Protein AF-A0A923ETK2-F1 (afdb_monomer_lite)

Radius of gyration: 20.2 Å; chains: 1; bounding box: 36×22×78 Å

Foldseek 3Di:
DPVVVLVVLLVVLLPPPDDPVLNVVLVVLVVVLVVLVVVLVVLVVVLVCVVVVHDDPDDNVVSVVVNVVSVVVSVVSSVVSVVSSVVSPDDPPPPPDDPDDD

Sequence (102 aa):
MNPHLLEERVATVSRTGLADPARARLAAHKATADACRRRTLERRADLERILAGGEGGADALDLMLELDALERVQDRIDQRLSELCESLTEPAVPRYGDAQPL

pLDDT: mean 85.42, std 13.88, range [43.5, 97.0]

Structure (mmCIF, N/CA/C/O backbone):
data_AF-A0A923ETK2-F1
#
_entry.id   AF-A0A923ETK2-F1
#
loop_
_atom_site.group_PDB
_atom_site.id
_atom_site.type_symbol
_atom_site.label_atom_id
_atom_site.label_alt_id
_atom_site.label_comp_id
_atom_site.label_asym_id
_atom_site.label_entity_id
_atom_site.label_seq_id
_atom_site.pdbx_PDB_ins_code
_atom_site.Cartn_x
_atom_site.Cartn_y
_atom_site.Cartn_z
_atom_site.occupancy
_atom_site.B_iso_or_equiv
_atom_site.auth_seq_id
_atom_site.auth_comp_id
_atom_site.auth_asym_id
_atom_site.auth_atom_id
_atom_site.pdbx_PDB_model_num
ATOM 1 N N . MET A 1 1 ? 4.052 -8.387 5.904 1.00 60.34 1 MET A N 1
ATOM 2 C CA . MET A 1 1 ? 2.721 -8.932 6.269 1.00 60.34 1 MET A CA 1
ATOM 3 C C . MET A 1 1 ? 2.042 -9.424 4.998 1.00 60.34 1 MET A C 1
ATOM 5 O O . MET A 1 1 ? 2.219 -8.782 3.974 1.00 60.34 1 MET A O 1
ATOM 9 N N . ASN A 1 2 ? 1.331 -10.558 5.011 1.00 79.25 2 ASN A N 1
ATOM 10 C CA . ASN A 1 2 ? 0.644 -11.032 3.802 1.00 79.25 2 ASN A CA 1
ATOM 11 C C . ASN A 1 2 ? -0.562 -10.107 3.504 1.00 79.25 2 ASN A C 1
ATOM 13 O O . ASN A 1 2 ? -1.401 -9.943 4.394 1.00 79.25 2 ASN A O 1
ATOM 17 N N . PRO A 1 3 ? -0.661 -9.496 2.307 1.00 78.00 3 PRO A N 1
ATOM 18 C CA . PRO A 1 3 ? -1.703 -8.518 1.987 1.00 78.00 3 PRO A CA 1
ATOM 19 C C . PRO A 1 3 ? -3.122 -9.078 2.137 1.00 78.00 3 PRO A C 1
ATOM 21 O O . PRO A 1 3 ? -4.005 -8.355 2.595 1.00 78.00 3 PRO A O 1
ATOM 24 N N . HIS A 1 4 ? -3.328 -10.366 1.851 1.00 82.44 4 HIS A N 1
ATOM 25 C CA . HIS A 1 4 ? -4.631 -11.014 2.008 1.00 82.44 4 HIS A CA 1
ATOM 26 C C . HIS A 1 4 ? -5.064 -11.123 3.473 1.00 82.44 4 HIS A C 1
ATOM 28 O O . HIS A 1 4 ? -6.230 -10.901 3.789 1.00 82.44 4 HIS A O 1
ATOM 34 N N . LEU A 1 5 ? -4.120 -11.391 4.382 1.00 86.94 5 LEU A N 1
ATOM 35 C CA . LEU A 1 5 ? -4.412 -11.457 5.817 1.00 86.94 5 LEU A CA 1
ATOM 36 C C . LEU A 1 5 ? -4.810 -10.083 6.368 1.00 86.94 5 LEU A C 1
ATOM 38 O O . LEU A 1 5 ? -5.702 -9.986 7.209 1.00 86.94 5 LEU A O 1
ATOM 42 N N . LEU A 1 6 ? -4.176 -9.009 5.882 1.00 88.06 6 LEU A N 1
ATOM 43 C CA . LEU A 1 6 ? -4.543 -7.649 6.275 1.00 88.06 6 LEU A CA 1
ATOM 44 C C . LEU A 1 6 ? -5.939 -7.273 5.760 1.00 88.06 6 LEU A C 1
ATOM 46 O O . LEU A 1 6 ? -6.734 -6.711 6.510 1.00 88.06 6 LEU A O 1
ATOM 50 N N . GLU A 1 7 ? -6.259 -7.606 4.509 1.00 89.06 7 GLU A N 1
ATOM 51 C CA . GLU A 1 7 ? -7.582 -7.357 3.925 1.00 89.06 7 GLU A CA 1
ATOM 52 C C . GLU A 1 7 ? -8.696 -8.087 4.682 1.00 89.06 7 GLU A C 1
ATOM 54 O O . GLU A 1 7 ? -9.720 -7.482 5.013 1.00 89.06 7 GLU A O 1
ATOM 59 N N . GLU A 1 8 ? -8.481 -9.360 5.017 1.00 89.44 8 GLU A N 1
ATOM 60 C CA . GLU A 1 8 ? -9.412 -10.153 5.818 1.00 89.44 8 GLU A CA 1
ATOM 61 C C . GLU A 1 8 ? -9.596 -9.562 7.223 1.00 89.44 8 GLU A C 1
ATOM 63 O O . GLU A 1 8 ? -10.723 -9.442 7.721 1.00 89.44 8 GLU A O 1
ATOM 68 N N . ARG A 1 9 ? -8.502 -9.116 7.850 1.00 89.62 9 ARG A N 1
ATOM 69 C CA . ARG A 1 9 ? -8.538 -8.470 9.164 1.00 89.62 9 ARG A CA 1
ATOM 70 C C . ARG A 1 9 ? -9.327 -7.164 9.128 1.00 89.62 9 ARG A C 1
ATOM 72 O O . ARG A 1 9 ? -10.221 -6.975 9.950 1.00 89.62 9 ARG A O 1
ATOM 79 N N . VAL A 1 10 ? -9.073 -6.301 8.145 1.00 91.00 10 VAL A N 1
ATO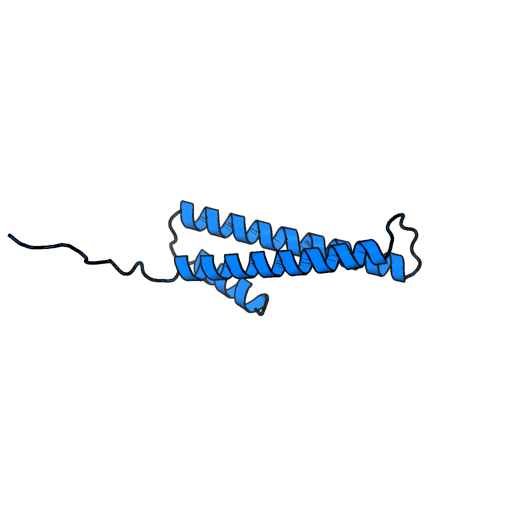M 80 C CA . VAL A 1 10 ? -9.816 -5.045 7.947 1.00 91.00 10 VAL A CA 1
ATOM 81 C C . VAL A 1 10 ? -11.301 -5.319 7.700 1.00 91.00 10 VAL A C 1
ATOM 83 O O . VAL A 1 10 ? -12.150 -4.631 8.264 1.00 91.00 10 VAL A O 1
ATOM 86 N N . ALA A 1 11 ? -11.635 -6.333 6.896 1.00 90.12 11 ALA A N 1
ATOM 87 C CA . ALA A 1 11 ? -13.017 -6.742 6.646 1.00 90.12 11 ALA A CA 1
ATOM 88 C C . ALA A 1 11 ? -13.705 -7.310 7.898 1.00 90.12 11 ALA A C 1
ATOM 90 O O . ALA A 1 11 ? -14.920 -7.205 8.056 1.00 90.12 11 ALA A O 1
ATOM 91 N N . THR A 1 12 ? -12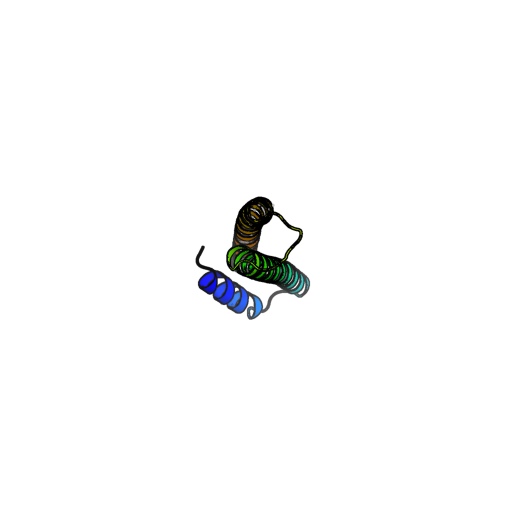.950 -7.940 8.792 1.00 89.88 12 THR A N 1
ATOM 92 C CA . THR A 1 12 ? -13.468 -8.451 10.063 1.00 89.88 12 THR A CA 1
ATOM 93 C C . THR A 1 12 ? -13.738 -7.309 11.037 1.00 89.88 12 THR A C 1
ATOM 95 O O . THR A 1 12 ? -14.845 -7.208 11.559 1.00 89.88 12 THR A O 1
ATOM 98 N N . VAL A 1 13 ? -12.783 -6.391 11.206 1.00 87.12 13 VAL A N 1
ATOM 99 C CA . VAL A 1 13 ? -12.913 -5.226 12.096 1.00 87.12 13 VAL A CA 1
ATOM 100 C C . VAL A 1 13 ? -13.973 -4.239 11.598 1.00 87.12 13 VAL A C 1
ATOM 102 O O . VAL A 1 13 ? -14.691 -3.653 12.394 1.00 87.12 13 VAL A O 1
ATOM 105 N N . SER A 1 14 ? -14.160 -4.070 10.288 1.00 85.75 14 SER A N 1
ATOM 106 C CA . SER A 1 14 ? -15.222 -3.194 9.768 1.00 85.75 14 SER A CA 1
ATOM 107 C C . SER A 1 14 ? -16.641 -3.721 10.024 1.00 85.75 14 SER A C 1
ATOM 109 O O . SER A 1 14 ? -17.591 -2.938 9.988 1.00 85.75 14 SER A O 1
ATOM 111 N N . ARG A 1 15 ? -16.785 -5.030 10.279 1.00 86.38 15 ARG A N 1
ATOM 112 C CA . ARG A 1 15 ? -18.055 -5.695 10.607 1.00 86.38 15 ARG A CA 1
ATOM 113 C C . ARG A 1 15 ? -18.336 -5.751 12.107 1.00 86.38 15 ARG A C 1
ATOM 115 O O . ARG A 1 15 ? -19.476 -6.020 12.483 1.00 86.38 15 ARG A O 1
ATOM 122 N N . THR A 1 16 ? -17.344 -5.505 12.965 1.00 80.62 16 THR A N 1
ATOM 123 C CA . THR A 1 16 ? -17.613 -5.303 14.392 1.00 80.62 16 THR A CA 1
ATOM 124 C C . THR A 1 16 ? -18.314 -3.956 14.555 1.00 80.62 16 THR A C 1
ATOM 126 O O . THR A 1 16 ? -18.107 -3.044 13.756 1.00 80.62 16 THR A O 1
ATOM 129 N N . GLY A 1 17 ? -19.214 -3.832 15.533 1.00 80.12 17 GLY A N 1
ATOM 130 C CA . GLY A 1 17 ? -20.038 -2.637 15.761 1.00 80.12 17 GLY A CA 1
ATOM 131 C C . GLY A 1 17 ? -19.240 -1.414 16.230 1.00 80.12 17 GLY A C 1
ATOM 132 O O . GLY A 1 17 ? -19.509 -0.874 17.297 1.00 80.12 17 GLY A O 1
ATOM 133 N N . LEU A 1 18 ? -18.238 -0.995 15.455 1.00 84.69 18 LEU A N 1
ATOM 134 C CA . LEU A 1 18 ? -17.388 0.160 15.696 1.00 84.69 18 LEU A CA 1
ATOM 135 C C . LEU A 1 18 ? -18.234 1.425 15.798 1.00 84.69 18 LEU A C 1
ATOM 137 O O . LEU A 1 18 ? -19.173 1.609 15.020 1.00 84.69 18 LEU A O 1
ATOM 141 N N . ALA A 1 19 ? -17.830 2.343 16.672 1.00 87.56 19 ALA A N 1
ATOM 142 C CA . ALA A 1 19 ? -18.344 3.704 16.648 1.00 87.56 19 ALA A CA 1
ATOM 143 C C . ALA A 1 19 ? -18.026 4.382 15.299 1.00 87.56 19 ALA A C 1
ATOM 145 O O . ALA A 1 19 ? -16.969 4.151 14.704 1.00 87.56 19 ALA A O 1
ATOM 146 N N . ASP A 1 20 ? -18.912 5.263 14.837 1.00 87.38 20 ASP A N 1
ATOM 147 C CA . ASP A 1 20 ? -18.780 5.983 13.563 1.00 87.38 20 ASP A CA 1
ATOM 148 C C . ASP A 1 20 ? -17.410 6.648 13.321 1.00 87.38 20 ASP A C 1
ATOM 150 O O . ASP A 1 20 ? -16.856 6.445 12.235 1.00 87.38 20 ASP A O 1
ATOM 154 N N . PRO A 1 21 ? -16.785 7.362 14.285 1.00 88.69 21 PRO A N 1
ATOM 155 C CA . PRO A 1 21 ? -15.461 7.949 14.060 1.00 88.69 21 PRO A CA 1
ATOM 156 C C . PRO A 1 21 ? -14.364 6.892 13.858 1.00 88.69 21 PRO A C 1
ATOM 158 O O . PRO A 1 21 ? -13.473 7.074 13.027 1.00 88.69 21 PRO A O 1
ATOM 161 N N . ALA A 1 22 ? -14.433 5.763 14.571 1.00 88.12 22 ALA A N 1
ATOM 162 C CA . ALA A 1 22 ? -13.487 4.661 14.406 1.00 88.12 22 ALA A CA 1
ATOM 163 C C . ALA A 1 22 ? -13.641 3.994 13.031 1.00 88.12 22 ALA A C 1
ATOM 165 O O . ALA A 1 22 ? -12.643 3.711 12.364 1.00 88.12 22 ALA A O 1
ATOM 166 N N . ARG A 1 23 ? -14.888 3.818 12.575 1.00 90.69 23 ARG A N 1
ATOM 167 C CA . ARG A 1 23 ? -15.199 3.277 11.248 1.00 90.69 23 ARG A CA 1
ATOM 168 C C . ARG A 1 23 ? -14.711 4.199 10.130 1.00 90.69 23 ARG A C 1
ATOM 170 O O . ARG A 1 23 ? -14.081 3.724 9.189 1.00 90.69 23 ARG A O 1
ATOM 177 N N . ALA A 1 24 ? -14.947 5.507 10.250 1.00 91.12 24 ALA A N 1
ATOM 178 C CA . ALA A 1 24 ? -14.478 6.502 9.287 1.00 91.12 24 ALA A CA 1
ATOM 179 C C . ALA A 1 24 ? -12.944 6.525 9.195 1.00 91.12 24 ALA A C 1
ATOM 181 O O . ALA A 1 24 ? -12.388 6.532 8.096 1.00 91.12 24 ALA A O 1
ATOM 182 N N . ARG A 1 25 ? -12.251 6.454 10.340 1.00 92.56 25 ARG A N 1
ATOM 183 C CA . ARG A 1 25 ? -10.786 6.368 10.387 1.00 92.56 25 ARG A CA 1
ATOM 184 C C . ARG A 1 25 ? -10.272 5.103 9.698 1.00 92.56 25 ARG A C 1
ATOM 186 O O . ARG A 1 25 ? -9.389 5.199 8.850 1.00 92.56 25 ARG A O 1
ATOM 193 N N . LEU A 1 26 ? -10.842 3.935 10.004 1.00 93.25 26 LEU A N 1
ATOM 194 C CA . LEU A 1 26 ? -10.467 2.679 9.346 1.00 93.25 26 LEU A CA 1
ATOM 195 C C . LEU A 1 26 ? -10.678 2.751 7.824 1.00 93.25 26 LEU A C 1
ATOM 197 O O . LEU A 1 26 ? -9.791 2.366 7.063 1.00 93.25 26 LEU A O 1
ATOM 201 N N . ALA A 1 27 ? -11.812 3.298 7.377 1.00 93.62 27 ALA A N 1
ATOM 202 C CA . ALA A 1 27 ? -12.109 3.473 5.958 1.00 93.62 27 ALA A CA 1
ATOM 203 C C . ALA A 1 27 ? -11.104 4.403 5.255 1.00 93.62 27 ALA A C 1
ATOM 205 O O . ALA A 1 27 ? -10.644 4.081 4.162 1.00 93.62 27 ALA A O 1
ATOM 206 N N . ALA A 1 28 ? -10.714 5.514 5.885 1.00 93.88 28 ALA A N 1
ATOM 207 C CA . ALA A 1 28 ? -9.733 6.448 5.329 1.00 93.88 28 ALA A CA 1
ATOM 208 C C . ALA A 1 28 ? -8.334 5.819 5.187 1.00 93.88 28 ALA A C 1
ATOM 210 O O . ALA A 1 28 ? -7.676 5.978 4.154 1.00 93.88 28 ALA A O 1
ATOM 211 N N . HIS A 1 29 ? -7.891 5.058 6.193 1.00 93.44 29 HIS A N 1
ATOM 212 C CA . HIS A 1 29 ? -6.617 4.338 6.127 1.00 93.44 29 HIS A CA 1
ATOM 213 C C . HIS A 1 29 ? -6.636 3.251 5.048 1.00 93.44 29 HIS A C 1
ATOM 215 O O . HIS A 1 29 ? -5.689 3.157 4.268 1.00 93.44 29 HIS A O 1
ATOM 221 N N . LYS A 1 30 ? -7.734 2.490 4.943 1.00 94.50 30 LYS A N 1
ATOM 222 C CA . LYS A 1 30 ? -7.917 1.513 3.864 1.00 94.50 30 LYS A CA 1
ATOM 223 C C . LYS A 1 30 ? -7.882 2.184 2.487 1.00 94.50 30 LYS A C 1
ATOM 225 O O . LYS A 1 30 ? -7.138 1.747 1.621 1.00 94.50 30 LYS A O 1
ATOM 230 N N . ALA A 1 31 ? -8.621 3.277 2.298 1.00 95.00 31 ALA A N 1
ATOM 231 C CA . ALA A 1 31 ? -8.649 4.001 1.027 1.00 95.00 31 ALA A CA 1
ATOM 232 C C . ALA A 1 31 ? -7.257 4.512 0.616 1.00 95.00 31 ALA A C 1
ATOM 234 O O . ALA A 1 31 ? -6.905 4.467 -0.562 1.00 95.00 31 ALA A O 1
ATOM 235 N N . THR A 1 32 ? -6.456 4.955 1.589 1.00 94.62 32 THR A N 1
ATOM 236 C CA . THR A 1 32 ? -5.060 5.361 1.369 1.00 94.62 32 THR A CA 1
ATOM 237 C C . THR A 1 32 ? -4.193 4.181 0.924 1.00 94.62 32 THR A C 1
ATOM 239 O O . THR A 1 32 ? -3.444 4.311 -0.044 1.00 94.62 32 THR A O 1
ATOM 242 N N . ALA A 1 33 ? -4.319 3.027 1.588 1.00 94.06 33 ALA A N 1
ATOM 243 C CA . ALA A 1 33 ? -3.614 1.803 1.207 1.00 94.06 33 ALA A CA 1
ATOM 244 C C . ALA A 1 33 ? -3.991 1.363 -0.217 1.00 94.06 33 ALA A C 1
ATOM 246 O O . ALA A 1 33 ? -3.118 1.156 -1.056 1.00 94.06 33 ALA A O 1
ATOM 247 N N . ASP A 1 34 ? -5.288 1.320 -0.527 1.00 95.00 34 ASP A N 1
ATOM 248 C CA . ASP A 1 34 ? -5.795 0.922 -1.843 1.00 95.00 34 ASP A CA 1
ATOM 249 C C . ASP A 1 34 ? -5.310 1.872 -2.952 1.00 95.00 34 ASP A C 1
ATOM 251 O O . ASP A 1 34 ? -4.961 1.435 -4.049 1.00 95.00 34 ASP A O 1
ATOM 255 N N . ALA A 1 35 ? -5.264 3.181 -2.681 1.00 95.69 35 ALA A N 1
ATOM 256 C CA . ALA A 1 35 ? -4.752 4.168 -3.627 1.00 95.69 35 ALA A CA 1
ATOM 257 C C . ALA A 1 35 ? -3.253 3.987 -3.909 1.00 95.69 35 ALA A C 1
ATOM 259 O O . ALA A 1 35 ? -2.841 4.063 -5.067 1.00 95.69 35 ALA A O 1
ATOM 260 N N . CYS A 1 36 ? -2.450 3.707 -2.879 1.00 95.38 36 CYS A N 1
ATOM 261 C CA . CYS A 1 36 ? -1.023 3.450 -3.048 1.00 95.38 36 CYS A CA 1
ATOM 262 C C . CYS A 1 36 ? -0.781 2.160 -3.849 1.00 95.38 36 CYS A C 1
ATOM 264 O O . CYS A 1 36 ? 0.000 2.182 -4.797 1.00 95.38 36 CYS A O 1
ATOM 266 N N . ARG A 1 37 ? -1.525 1.078 -3.570 1.00 94.56 37 ARG A N 1
ATOM 267 C CA . ARG A 1 37 ? -1.462 -0.174 -4.351 1.00 94.56 37 ARG A CA 1
ATOM 268 C C . ARG A 1 37 ? -1.789 0.036 -5.826 1.00 94.56 37 ARG A C 1
ATOM 270 O O . ARG A 1 37 ? -1.057 -0.461 -6.679 1.00 94.56 37 ARG A O 1
ATOM 277 N N . ARG A 1 38 ? -2.851 0.792 -6.136 1.00 96.06 38 ARG A N 1
ATOM 278 C CA . ARG A 1 38 ? -3.203 1.131 -7.527 1.00 96.06 38 ARG A CA 1
ATOM 279 C C . ARG A 1 38 ? -2.073 1.883 -8.226 1.00 96.06 38 ARG A C 1
ATOM 281 O O . ARG A 1 38 ? -1.663 1.469 -9.303 1.00 96.06 38 ARG A O 1
ATOM 288 N N . ARG A 1 39 ? -1.513 2.909 -7.579 1.00 95.62 39 ARG A N 1
ATOM 289 C CA . ARG A 1 39 ? -0.390 3.674 -8.136 1.00 95.62 39 ARG A CA 1
ATOM 290 C C . ARG A 1 39 ? 0.838 2.794 -8.393 1.00 95.62 39 ARG A C 1
ATOM 292 O O . ARG A 1 39 ? 1.471 2.930 -9.433 1.00 95.62 39 ARG A O 1
ATOM 299 N N . THR A 1 40 ? 1.167 1.875 -7.485 1.00 95.50 40 THR A N 1
ATOM 300 C CA . THR A 1 40 ? 2.270 0.922 -7.691 1.00 95.50 40 THR A CA 1
ATOM 301 C C . THR A 1 40 ? 2.020 0.028 -8.906 1.00 95.50 40 THR A C 1
ATOM 303 O O . THR A 1 40 ? 2.928 -0.178 -9.704 1.00 95.50 40 THR A O 1
ATOM 306 N N . LEU A 1 41 ? 0.795 -0.480 -9.085 1.00 95.94 41 LEU A N 1
ATOM 307 C CA . LEU A 1 41 ? 0.437 -1.298 -10.250 1.00 95.94 41 LEU A CA 1
ATOM 308 C C . LEU A 1 41 ? 0.534 -0.511 -11.563 1.00 95.94 41 LEU A C 1
ATOM 310 O O . LEU A 1 41 ? 1.096 -1.018 -12.529 1.00 95.94 41 LEU A O 1
ATOM 314 N N . GLU A 1 42 ? 0.043 0.728 -11.585 1.00 94.94 42 GLU A N 1
ATOM 315 C CA . GLU A 1 42 ? 0.158 1.626 -12.743 1.00 94.94 42 GLU A CA 1
ATOM 316 C C . GLU A 1 42 ? 1.629 1.858 -13.118 1.00 94.94 42 GLU A C 1
ATOM 318 O O . GLU A 1 42 ? 2.008 1.702 -14.277 1.00 94.94 42 GLU A O 1
ATOM 323 N N . ARG A 1 43 ? 2.487 2.134 -12.127 1.00 94.62 43 ARG A N 1
ATOM 324 C CA . ARG A 1 43 ? 3.926 2.339 -12.346 1.00 94.62 43 ARG A CA 1
ATOM 325 C C . ARG A 1 43 ? 4.656 1.081 -12.805 1.00 94.62 43 ARG A C 1
ATOM 327 O O . ARG A 1 43 ? 5.548 1.180 -13.643 1.00 94.62 43 ARG A O 1
ATOM 334 N N . ARG A 1 44 ? 4.266 -0.100 -12.315 1.00 95.19 44 ARG A N 1
ATOM 335 C CA . ARG A 1 44 ? 4.795 -1.379 -12.816 1.00 95.19 44 ARG A CA 1
ATOM 336 C C . ARG A 1 44 ? 4.417 -1.598 -14.279 1.00 95.19 44 ARG A C 1
ATOM 338 O O . ARG A 1 44 ? 5.285 -1.948 -15.069 1.00 95.19 44 ARG A O 1
ATOM 345 N N . ALA A 1 45 ? 3.170 -1.313 -14.651 1.00 94.00 45 ALA A N 1
ATOM 346 C CA . ALA A 1 45 ? 2.721 -1.414 -16.037 1.00 94.00 45 ALA A CA 1
ATOM 347 C C . ALA A 1 45 ? 3.448 -0.420 -16.966 1.00 94.00 45 ALA A C 1
ATOM 349 O O . ALA A 1 45 ? 3.763 -0.758 -18.107 1.00 94.00 45 ALA A O 1
ATOM 350 N N . ASP A 1 46 ? 3.742 0.794 -16.490 1.00 92.19 46 ASP A N 1
ATOM 351 C CA . ASP A 1 46 ? 4.552 1.765 -17.236 1.00 92.19 46 ASP A CA 1
ATOM 352 C C . ASP A 1 46 ? 5.997 1.273 -17.430 1.00 92.19 46 ASP A C 1
ATOM 354 O O . ASP A 1 46 ? 6.520 1.345 -18.544 1.00 92.19 46 ASP A O 1
ATOM 358 N N . LEU A 1 47 ? 6.619 0.715 -16.384 1.00 93.38 47 LEU A N 1
ATOM 359 C CA . LEU A 1 47 ? 7.959 0.129 -16.470 1.00 93.38 47 LEU A CA 1
ATOM 360 C C . LEU A 1 47 ? 7.997 -1.049 -17.454 1.00 93.38 47 LEU A C 1
ATOM 362 O O . LEU A 1 47 ? 8.876 -1.098 -18.309 1.00 93.38 47 LEU A O 1
ATOM 366 N N . GLU A 1 48 ? 7.031 -1.968 -17.381 1.00 92.94 48 GLU A N 1
ATOM 367 C CA . GLU A 1 48 ? 6.906 -3.089 -18.323 1.00 92.94 48 GLU A CA 1
ATOM 368 C C . GLU A 1 48 ? 6.799 -2.603 -19.773 1.00 92.94 48 GLU A C 1
ATOM 370 O O . GLU A 1 48 ? 7.449 -3.154 -20.663 1.00 92.94 48 GLU A O 1
ATOM 375 N N . ARG A 1 49 ? 6.034 -1.530 -20.018 1.00 91.44 49 ARG A N 1
ATOM 376 C CA . ARG A 1 49 ? 5.894 -0.928 -21.350 1.00 91.44 49 ARG A CA 1
ATOM 377 C C . ARG A 1 49 ? 7.218 -0.363 -21.867 1.00 91.44 49 ARG A C 1
ATOM 379 O O . ARG A 1 49 ? 7.547 -0.583 -23.030 1.00 91.44 49 ARG A O 1
ATOM 386 N N . ILE A 1 50 ? 7.974 0.338 -21.021 1.00 91.56 50 ILE A N 1
ATOM 387 C CA . ILE A 1 50 ? 9.283 0.906 -21.387 1.00 91.56 50 ILE A CA 1
ATOM 388 C C . ILE A 1 50 ? 10.301 -0.206 -21.652 1.00 91.56 50 ILE A C 1
ATOM 390 O O . ILE A 1 50 ? 10.996 -0.177 -22.665 1.00 91.56 50 ILE A O 1
ATOM 394 N N . LEU A 1 51 ? 10.352 -1.229 -20.794 1.00 89.94 51 LEU A N 1
ATOM 395 C CA . LEU A 1 51 ? 11.250 -2.374 -20.972 1.00 89.94 51 LEU A CA 1
ATOM 396 C C . LEU A 1 51 ? 10.927 -3.191 -22.232 1.00 89.94 51 LEU A C 1
ATOM 398 O O . LEU A 1 51 ? 11.830 -3.768 -22.834 1.00 89.94 51 LEU A O 1
ATOM 402 N N . ALA A 1 52 ? 9.666 -3.203 -22.670 1.00 91.94 52 ALA A N 1
ATOM 403 C CA . ALA A 1 52 ? 9.248 -3.791 -23.943 1.00 91.94 52 ALA A CA 1
ATOM 404 C C . ALA A 1 52 ? 9.611 -2.935 -25.179 1.00 91.94 52 ALA A C 1
ATOM 406 O O . ALA A 1 52 ? 9.240 -3.293 -26.296 1.00 91.94 52 ALA A O 1
ATOM 407 N N . GLY A 1 53 ? 10.323 -1.815 -25.002 1.00 85.81 53 GLY A N 1
ATOM 408 C CA . GLY A 1 53 ? 10.711 -0.902 -26.079 1.00 85.81 53 GLY A CA 1
ATOM 409 C C . GLY A 1 53 ? 9.634 0.119 -26.454 1.00 85.81 53 GLY A C 1
ATOM 410 O O . GLY A 1 53 ? 9.703 0.706 -27.532 1.00 85.81 53 GLY A O 1
ATOM 411 N N . GLY A 1 54 ? 8.623 0.319 -25.603 1.00 80.62 54 GLY A N 1
ATOM 412 C CA . GLY A 1 54 ? 7.616 1.357 -25.794 1.00 80.62 54 GLY A CA 1
ATOM 413 C C . GLY A 1 54 ? 8.197 2.761 -25.624 1.00 80.62 54 GLY A C 1
ATOM 414 O O . GLY A 1 54 ? 9.040 2.998 -24.761 1.00 80.62 54 GLY A O 1
ATOM 415 N N . GLU A 1 55 ? 7.715 3.710 -26.426 1.00 70.94 55 GLU A N 1
ATOM 416 C CA . GLU A 1 55 ? 8.089 5.116 -26.285 1.00 70.94 55 GLU A CA 1
ATOM 417 C C . GLU A 1 55 ? 7.489 5.706 -25.000 1.00 70.94 55 GLU A C 1
ATOM 419 O O . GLU A 1 55 ? 6.274 5.713 -24.791 1.00 70.94 55 GLU A O 1
ATOM 424 N N . GLY A 1 56 ? 8.360 6.216 -24.133 1.00 64.62 56 GLY A N 1
ATOM 425 C CA . GLY A 1 56 ? 8.006 6.907 -22.902 1.00 64.62 56 GLY A CA 1
ATOM 426 C C . GLY A 1 56 ? 9.135 7.849 -22.506 1.00 64.62 56 GLY A C 1
ATOM 427 O O . GLY A 1 56 ? 10.303 7.491 -22.594 1.00 64.62 56 GLY A O 1
ATOM 428 N N . GLY A 1 57 ? 8.795 9.073 -22.098 1.00 65.31 57 GLY A N 1
ATOM 429 C CA . GLY A 1 57 ? 9.787 10.090 -21.725 1.00 65.31 57 GLY A CA 1
ATOM 430 C C . GLY A 1 57 ? 10.436 9.883 -20.350 1.00 65.31 57 GLY A C 1
ATOM 431 O O . GLY A 1 57 ? 11.303 10.668 -19.984 1.00 65.31 57 GLY A O 1
ATOM 432 N N . ALA A 1 58 ? 10.003 8.878 -19.581 1.00 68.88 58 ALA A N 1
ATOM 433 C CA . ALA A 1 58 ? 10.552 8.559 -18.265 1.00 68.88 58 ALA A CA 1
ATOM 434 C C . ALA A 1 58 ? 11.656 7.497 -18.382 1.00 68.88 58 ALA A C 1
ATOM 436 O O . ALA A 1 58 ? 11.476 6.498 -19.080 1.00 68.88 58 ALA A O 1
ATOM 437 N N . ASP A 1 59 ? 12.771 7.700 -17.678 1.00 85.69 59 ASP A N 1
ATOM 438 C CA . ASP A 1 59 ? 13.843 6.709 -17.576 1.00 85.69 59 ASP A CA 1
ATOM 439 C C . ASP A 1 59 ? 13.340 5.478 -16.795 1.00 85.69 59 ASP A C 1
ATOM 441 O O . ASP A 1 59 ? 12.685 5.599 -15.754 1.00 85.69 59 ASP A O 1
ATOM 445 N N . ALA A 1 60 ? 13.645 4.276 -17.291 1.00 89.31 60 ALA A N 1
ATOM 446 C CA . ALA A 1 60 ? 13.331 3.025 -16.607 1.00 89.31 60 ALA A CA 1
ATOM 447 C C . ALA A 1 60 ? 13.937 2.990 -15.195 1.00 89.31 60 ALA A C 1
ATOM 449 O O . ALA A 1 60 ? 13.304 2.480 -14.269 1.00 89.31 60 ALA A O 1
ATOM 450 N N . LEU A 1 61 ? 15.130 3.570 -15.014 1.00 90.69 61 LEU A N 1
ATOM 451 C CA . LEU A 1 61 ? 15.778 3.657 -13.707 1.00 90.69 61 LEU A CA 1
ATOM 452 C C . LEU A 1 61 ? 14.982 4.538 -12.735 1.00 90.69 61 LEU A C 1
ATOM 454 O O . LEU A 1 61 ? 14.778 4.145 -11.586 1.00 90.69 61 LEU A O 1
ATOM 458 N N . ASP A 1 62 ? 14.483 5.686 -13.195 1.00 92.06 62 ASP A N 1
ATOM 459 C CA . ASP A 1 62 ? 13.668 6.587 -12.374 1.00 92.06 62 ASP A CA 1
ATOM 460 C C . ASP A 1 62 ? 12.373 5.901 -11.921 1.00 92.06 62 ASP A C 1
ATOM 462 O O . ASP A 1 62 ? 11.995 5.991 -10.750 1.00 92.06 62 ASP A O 1
ATOM 466 N N . LEU A 1 63 ? 11.724 5.143 -12.812 1.00 93.19 63 LEU A N 1
ATOM 467 C CA . LEU A 1 63 ? 10.539 4.353 -12.464 1.00 93.19 63 LEU A CA 1
ATOM 468 C C . LEU A 1 63 ? 10.844 3.238 -11.463 1.00 93.19 63 LEU A C 1
ATOM 470 O O . LEU A 1 63 ? 10.044 2.998 -10.559 1.00 93.19 63 LEU A O 1
ATOM 474 N N . MET A 1 64 ? 11.991 2.566 -11.584 1.00 93.62 64 MET A N 1
ATOM 475 C CA . MET A 1 64 ? 12.414 1.554 -10.611 1.00 93.62 64 MET A CA 1
ATOM 476 C C . MET A 1 64 ? 12.649 2.164 -9.221 1.00 93.62 64 MET A C 1
ATOM 478 O O . MET A 1 64 ? 12.242 1.573 -8.220 1.00 93.62 64 MET A O 1
ATOM 482 N N . LEU A 1 65 ? 13.253 3.355 -9.148 1.00 95.69 65 LEU A N 1
ATOM 483 C CA . LEU A 1 65 ? 13.434 4.087 -7.890 1.00 95.69 65 LEU A CA 1
ATOM 484 C C . LEU A 1 65 ? 12.096 4.567 -7.305 1.00 95.69 65 LEU A C 1
ATOM 486 O O . LEU A 1 65 ? 11.883 4.456 -6.095 1.00 95.69 65 LEU A O 1
ATOM 490 N N . GLU A 1 66 ? 11.176 5.064 -8.141 1.00 95.12 66 GLU A N 1
ATOM 491 C CA . GLU A 1 66 ? 9.819 5.422 -7.704 1.00 95.12 66 GLU A CA 1
ATOM 492 C C . GLU A 1 66 ? 9.085 4.196 -7.143 1.00 95.12 66 GLU A C 1
ATOM 494 O O . GLU A 1 66 ? 8.443 4.293 -6.097 1.00 95.12 66 GLU A O 1
ATOM 499 N N . LEU A 1 67 ? 9.204 3.035 -7.794 1.00 96.56 67 LEU A N 1
ATOM 500 C CA . LEU A 1 67 ? 8.583 1.789 -7.347 1.00 96.56 67 LEU A CA 1
ATO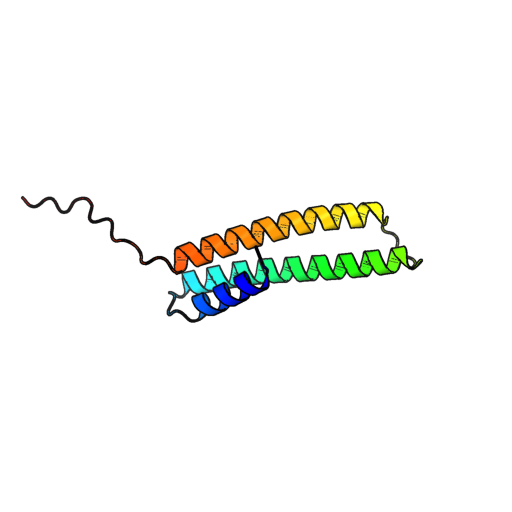M 501 C C . LEU A 1 67 ? 9.123 1.307 -5.994 1.00 96.56 67 LEU A C 1
ATOM 503 O O . LEU A 1 67 ? 8.310 1.012 -5.120 1.00 96.56 67 LEU A O 1
ATOM 507 N N . ASP A 1 68 ? 10.442 1.298 -5.767 1.00 96.81 68 ASP A N 1
ATOM 508 C CA . ASP A 1 68 ? 11.018 0.965 -4.447 1.00 96.81 68 ASP A CA 1
ATOM 509 C C . ASP A 1 68 ? 10.509 1.927 -3.359 1.00 96.81 68 ASP A C 1
ATOM 511 O O . ASP A 1 68 ? 10.115 1.509 -2.264 1.00 96.81 68 ASP A O 1
ATOM 515 N N . ALA A 1 69 ? 10.434 3.226 -3.663 1.00 97.00 69 ALA A N 1
ATOM 516 C CA . ALA A 1 69 ? 9.888 4.205 -2.730 1.00 97.00 69 ALA A CA 1
ATOM 517 C C . ALA A 1 69 ? 8.403 3.941 -2.418 1.00 97.00 69 ALA A C 1
ATOM 519 O O . ALA A 1 69 ? 7.999 4.017 -1.251 1.00 97.00 69 ALA A O 1
ATOM 520 N N . LEU A 1 70 ? 7.596 3.614 -3.433 1.00 96.38 70 LEU A N 1
ATOM 521 C CA . LEU A 1 70 ? 6.179 3.278 -3.281 1.00 96.38 70 LEU A CA 1
ATOM 522 C C . LEU A 1 70 ? 5.973 1.988 -2.480 1.00 96.38 70 LEU A C 1
ATOM 524 O O . LEU A 1 70 ? 5.094 1.956 -1.623 1.00 96.38 70 LEU A O 1
ATOM 528 N N . GLU A 1 71 ? 6.792 0.959 -2.688 1.00 95.50 71 GLU A N 1
ATOM 529 C CA . GLU A 1 71 ? 6.738 -0.294 -1.925 1.00 95.50 71 GLU A CA 1
ATOM 530 C C . GLU A 1 71 ? 7.029 -0.054 -0.439 1.00 95.50 71 GLU A C 1
ATOM 532 O O . GLU A 1 71 ? 6.249 -0.459 0.424 1.00 95.50 71 GLU A O 1
ATOM 537 N N . ARG A 1 72 ? 8.058 0.740 -0.119 1.00 96.44 72 ARG A N 1
ATOM 538 C CA . ARG A 1 72 ? 8.348 1.133 1.273 1.00 96.44 72 ARG A CA 1
ATOM 539 C C . ARG A 1 72 ? 7.231 1.967 1.897 1.00 96.44 72 ARG A C 1
ATOM 541 O O . ARG A 1 72 ? 7.006 1.908 3.108 1.00 96.44 72 ARG A O 1
ATOM 548 N N . VAL A 1 73 ? 6.564 2.815 1.111 1.00 96.31 73 VAL A N 1
ATOM 549 C CA . VAL A 1 73 ? 5.393 3.575 1.576 1.00 96.31 73 VAL A CA 1
ATOM 550 C C . VAL A 1 73 ? 4.225 2.631 1.848 1.00 96.31 73 VAL A C 1
ATOM 552 O O . VAL A 1 73 ? 3.613 2.747 2.910 1.00 96.31 73 VAL A O 1
ATOM 555 N N . GLN A 1 74 ? 3.960 1.685 0.947 1.00 95.38 74 GLN A N 1
ATOM 556 C CA . GLN A 1 74 ? 2.915 0.680 1.096 1.00 95.38 74 GLN A CA 1
ATOM 557 C C . GLN A 1 74 ? 3.123 -0.154 2.364 1.00 95.38 74 GLN A C 1
ATOM 559 O O . GLN A 1 74 ? 2.191 -0.274 3.156 1.00 95.38 74 GLN A O 1
ATOM 564 N N . ASP A 1 75 ? 4.344 -0.629 2.618 1.00 94.50 75 ASP A N 1
ATOM 565 C CA . ASP A 1 75 ? 4.676 -1.390 3.828 1.00 94.50 75 ASP A CA 1
ATOM 566 C C . ASP A 1 75 ? 4.388 -0.595 5.108 1.00 94.50 75 ASP A C 1
ATOM 568 O O . ASP A 1 75 ? 3.803 -1.112 6.062 1.00 94.50 75 ASP A O 1
ATOM 572 N N . ARG A 1 76 ? 4.742 0.697 5.132 1.00 95.25 76 ARG A N 1
ATOM 573 C CA . ARG A 1 76 ? 4.451 1.577 6.276 1.00 95.25 76 ARG A CA 1
ATOM 574 C C . ARG A 1 76 ? 2.956 1.823 6.462 1.00 95.25 76 ARG A C 1
ATOM 576 O O . ARG A 1 76 ? 2.499 1.930 7.601 1.00 95.25 76 ARG A O 1
ATOM 583 N N . ILE A 1 77 ? 2.200 1.961 5.374 1.00 94.12 77 ILE A N 1
ATOM 584 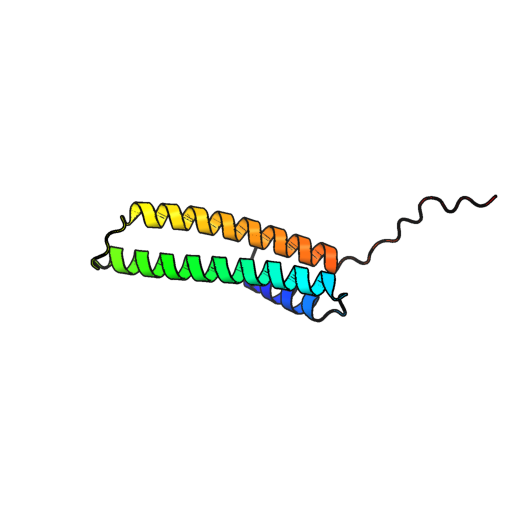C CA . ILE A 1 77 ? 0.743 2.128 5.435 1.00 94.12 77 ILE A CA 1
ATOM 585 C C . ILE A 1 77 ? 0.094 0.845 5.955 1.00 94.12 77 ILE A C 1
ATOM 587 O O . ILE A 1 77 ? -0.741 0.921 6.855 1.00 94.12 77 ILE A O 1
ATOM 591 N N . ASP A 1 78 ? 0.510 -0.312 5.445 1.00 94.00 78 ASP A N 1
ATOM 592 C CA . ASP A 1 78 ? -0.016 -1.614 5.849 1.00 94.00 78 ASP A CA 1
ATOM 593 C C . ASP A 1 78 ? 0.293 -1.907 7.320 1.00 94.00 78 ASP A C 1
ATOM 595 O O . ASP A 1 78 ? -0.594 -2.341 8.055 1.00 94.00 78 ASP A O 1
ATOM 599 N N . GLN A 1 79 ? 1.498 -1.573 7.793 1.00 93.56 79 GLN A N 1
ATOM 600 C CA . GLN A 1 79 ? 1.851 -1.658 9.211 1.00 93.56 79 GLN A CA 1
ATOM 601 C C . GLN A 1 79 ? 0.917 -0.802 10.081 1.00 93.56 79 GLN A C 1
ATOM 603 O O . GLN A 1 79 ? 0.300 -1.312 11.016 1.00 93.56 79 GLN A O 1
ATOM 608 N N . ARG A 1 80 ? 0.730 0.479 9.732 1.00 93.44 80 ARG A N 1
ATOM 609 C CA . ARG A 1 80 ? -0.184 1.381 10.460 1.00 93.44 80 ARG A CA 1
ATOM 610 C C . ARG A 1 80 ? -1.635 0.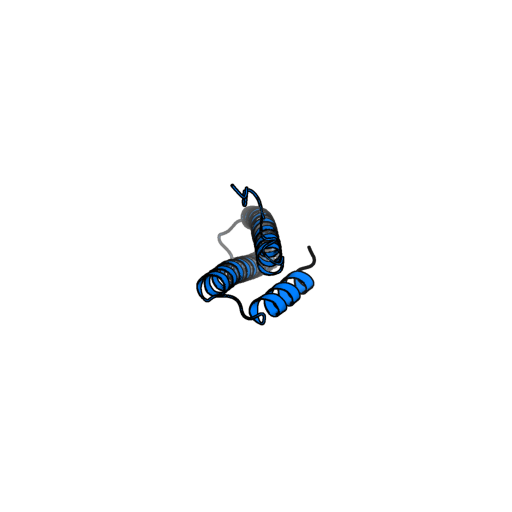907 10.417 1.00 93.44 80 ARG A C 1
ATOM 612 O O . ARG A 1 80 ? -2.376 1.104 11.376 1.00 93.44 80 ARG A O 1
ATOM 619 N N . LEU A 1 81 ? -2.066 0.316 9.303 1.00 93.75 81 LEU A N 1
ATOM 620 C CA . LEU A 1 81 ? -3.409 -0.240 9.160 1.00 93.75 81 LEU A CA 1
ATOM 621 C C . LEU A 1 81 ? -3.592 -1.486 10.040 1.00 93.75 81 LEU A C 1
ATOM 623 O O . LEU A 1 81 ? -4.660 -1.643 10.632 1.00 93.75 81 LEU A O 1
ATOM 627 N N . SER A 1 82 ? -2.561 -2.326 10.184 1.00 93.19 82 SER A N 1
ATOM 628 C CA . SER A 1 82 ? -2.574 -3.454 11.127 1.00 93.19 82 SER A CA 1
ATOM 629 C C . SER A 1 82 ? -2.665 -2.984 12.574 1.00 93.19 82 SER A C 1
ATOM 631 O O . SER A 1 82 ? -3.547 -3.439 13.296 1.00 93.19 82 SER A O 1
ATOM 633 N N . GLU A 1 83 ? -1.820 -2.032 12.977 1.00 92.62 83 GLU A N 1
ATOM 634 C CA . GLU A 1 83 ? -1.836 -1.433 14.323 1.00 92.62 83 GLU A CA 1
ATOM 635 C C . GLU A 1 83 ? -3.191 -0.782 14.631 1.00 92.62 83 GLU A C 1
ATOM 637 O O . GLU A 1 83 ? -3.745 -0.924 15.722 1.00 92.62 83 GLU A O 1
ATOM 642 N N . LEU A 1 84 ? -3.778 -0.098 13.643 1.00 92.06 84 LEU A N 1
ATOM 643 C CA . LEU A 1 84 ? -5.118 0.457 13.775 1.00 92.06 84 LEU A CA 1
ATOM 644 C C . LEU A 1 84 ? -6.154 -0.650 13.991 1.00 92.06 84 LEU A C 1
ATOM 646 O O . LEU A 1 84 ? -6.982 -0.523 14.891 1.00 92.06 84 LEU A O 1
ATOM 650 N N . CYS A 1 85 ? -6.111 -1.729 13.206 1.00 91.38 85 CYS A N 1
ATOM 651 C CA . CYS A 1 85 ? -6.999 -2.871 13.411 1.00 91.38 85 CYS A CA 1
ATOM 652 C C . CYS A 1 85 ? -6.822 -3.458 14.816 1.00 91.38 85 CYS A C 1
ATOM 654 O O . CYS A 1 85 ? -7.818 -3.670 15.496 1.00 91.38 85 CYS A O 1
ATOM 656 N N . GLU A 1 86 ? -5.590 -3.654 15.284 1.00 90.69 86 GLU A N 1
ATOM 657 C CA . GLU A 1 86 ? -5.281 -4.114 16.648 1.00 90.69 86 GLU A CA 1
ATOM 658 C C . GLU A 1 86 ? -5.938 -3.228 17.703 1.00 90.69 86 GLU A C 1
ATOM 660 O O . GLU A 1 86 ? -6.760 -3.717 18.476 1.00 90.69 86 GLU A O 1
ATOM 665 N N . SER A 1 87 ? -5.710 -1.914 17.638 1.00 88.88 87 SER A N 1
ATOM 666 C CA . SER A 1 87 ? -6.291 -0.950 18.581 1.00 88.88 87 SER A CA 1
ATOM 667 C C . SER A 1 87 ? -7.826 -0.920 18.590 1.00 88.88 87 SER A C 1
ATOM 669 O O . SER A 1 87 ? -8.432 -0.522 19.580 1.00 88.88 87 SER A O 1
ATOM 671 N N . LEU A 1 88 ? -8.464 -1.302 17.477 1.00 87.62 88 LEU A N 1
ATOM 672 C CA . LEU A 1 88 ? -9.921 -1.345 17.338 1.00 87.62 88 LEU A CA 1
ATOM 673 C C . LEU A 1 88 ? -10.520 -2.703 17.728 1.00 87.62 88 LEU A C 1
ATOM 675 O O . LEU A 1 88 ? -11.736 -2.796 17.886 1.00 87.62 88 LEU A O 1
ATOM 679 N N . THR A 1 89 ? -9.692 -3.746 17.842 1.00 83.44 89 THR A N 1
ATOM 680 C CA . THR A 1 89 ? -10.127 -5.101 18.216 1.00 83.44 89 THR A CA 1
ATOM 681 C C . THR A 1 89 ? -9.810 -5.427 19.674 1.00 83.44 89 THR A C 1
ATOM 68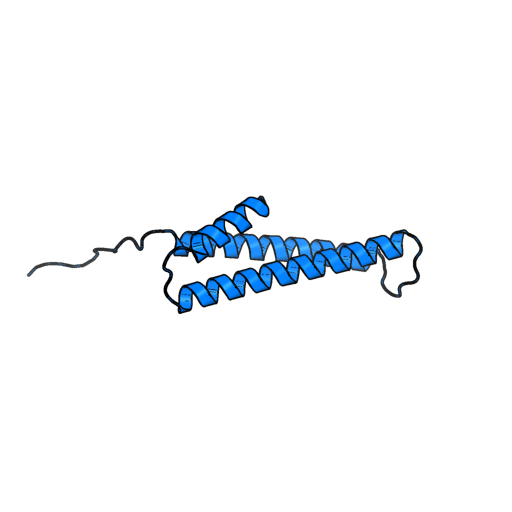3 O O . THR A 1 89 ? -10.499 -6.255 20.267 1.00 83.44 89 THR A O 1
ATOM 686 N N . GLU A 1 90 ? -8.788 -4.802 20.264 1.00 75.69 90 GLU A N 1
ATOM 687 C CA . GLU A 1 90 ? -8.509 -4.950 21.690 1.00 75.69 90 GLU A CA 1
ATOM 688 C C . GLU A 1 90 ? -9.689 -4.406 22.513 1.00 75.69 90 GLU A C 1
ATOM 690 O O . GLU A 1 90 ? -10.121 -3.267 22.298 1.00 75.69 90 GLU A O 1
ATOM 695 N N . PRO A 1 91 ? -10.240 -5.187 23.464 1.00 60.53 91 PRO A N 1
ATOM 696 C CA . PRO A 1 91 ? -11.169 -4.627 24.429 1.00 60.53 91 PRO A CA 1
ATOM 697 C C . PRO A 1 91 ? -10.421 -3.519 25.165 1.00 60.53 91 PRO A C 1
ATOM 699 O O . PRO A 1 91 ? -9.319 -3.752 25.660 1.00 60.53 91 PRO A O 1
ATOM 702 N N . ALA A 1 92 ? -11.001 -2.318 25.225 1.00 56.09 92 ALA A N 1
ATOM 703 C CA . ALA A 1 92 ? -10.469 -1.247 26.053 1.00 56.09 92 ALA A CA 1
ATOM 704 C C . ALA A 1 92 ? -10.366 -1.787 27.483 1.00 56.09 92 ALA A C 1
ATOM 706 O O . ALA A 1 92 ? -11.378 -1.882 28.175 1.00 56.09 92 ALA A O 1
ATOM 707 N N . VAL A 1 93 ? -9.172 -2.217 27.899 1.00 50.59 93 VAL A N 1
ATOM 708 C CA . VAL A 1 93 ? -8.938 -2.680 29.263 1.00 50.59 93 VAL A CA 1
ATOM 709 C C . VAL A 1 93 ? -9.246 -1.470 30.135 1.00 50.59 93 VAL A C 1
ATOM 711 O O . VAL A 1 93 ? -8.544 -0.459 30.015 1.00 50.59 93 VAL A O 1
ATOM 714 N N . PRO A 1 94 ? -10.298 -1.503 30.970 1.00 54.12 94 PRO A N 1
ATOM 715 C CA . PRO A 1 94 ? -10.554 -0.400 31.868 1.00 54.12 94 PRO A CA 1
ATOM 716 C C . PRO A 1 94 ? -9.337 -0.324 32.786 1.00 54.12 94 PRO A C 1
ATOM 718 O O . PRO A 1 94 ? -9.078 -1.248 33.559 1.00 54.12 94 PRO A O 1
ATOM 721 N N . ARG A 1 95 ? -8.554 0.754 32.692 1.00 51.53 95 ARG A N 1
ATOM 722 C CA . ARG A 1 95 ? -7.613 1.107 33.754 1.00 51.53 95 ARG A CA 1
ATOM 723 C C . ARG A 1 95 ? -8.466 1.485 34.962 1.00 51.53 95 ARG A C 1
ATOM 725 O O . ARG A 1 95 ? -8.801 2.648 35.143 1.00 51.53 95 ARG A O 1
ATOM 732 N N . TYR A 1 96 ? -8.842 0.493 35.768 1.00 53.62 96 TYR A N 1
ATOM 733 C CA . TYR A 1 96 ? -9.246 0.706 37.155 1.00 53.62 96 TYR A CA 1
ATOM 734 C C . TYR A 1 96 ? -7.994 1.142 37.926 1.00 53.62 96 TYR A C 1
ATOM 736 O O . TYR A 1 96 ? -7.347 0.352 38.604 1.00 53.62 96 TYR A O 1
ATOM 744 N N . GLY A 1 97 ? -7.604 2.396 37.725 1.00 56.75 97 GLY A N 1
ATOM 745 C CA . GLY A 1 97 ? -6.678 3.126 38.571 1.00 56.75 97 GLY A CA 1
ATOM 746 C C . GLY A 1 97 ? -7.478 4.238 39.230 1.00 56.75 97 GLY A C 1
ATOM 747 O O . GLY A 1 97 ? -8.061 5.060 38.531 1.00 56.75 97 GLY A O 1
ATOM 748 N N . ASP A 1 98 ? -7.516 4.211 40.556 1.00 56.94 98 ASP A N 1
ATOM 749 C CA . ASP A 1 98 ? -7.939 5.310 41.430 1.00 56.94 98 ASP A CA 1
ATOM 750 C C . ASP A 1 98 ? -9.444 5.448 41.709 1.00 56.94 98 ASP A C 1
ATOM 752 O O . ASP A 1 98 ? -9.968 6.539 41.909 1.00 56.94 98 ASP A O 1
ATOM 756 N N . ALA A 1 99 ? -10.131 4.317 41.884 1.00 50.47 99 ALA A N 1
ATOM 757 C CA . ALA A 1 99 ? -11.172 4.262 42.910 1.00 50.47 99 ALA A CA 1
ATOM 758 C C . ALA A 1 99 ? -10.502 3.958 44.263 1.00 50.47 99 ALA A C 1
ATOM 760 O O . ALA A 1 99 ? -10.484 2.810 44.704 1.00 50.47 99 ALA A O 1
ATOM 761 N N . GLN A 1 100 ? -9.908 4.968 44.905 1.00 43.50 100 GLN A N 1
ATOM 762 C CA . GLN A 1 100 ? -9.680 4.911 46.353 1.00 43.50 100 GLN A CA 1
ATOM 763 C C . GLN A 1 100 ? -11.018 5.202 47.053 1.00 43.50 100 GLN A C 1
ATOM 765 O O . GLN A 1 100 ? -11.595 6.263 46.810 1.00 43.50 100 GLN A O 1
ATOM 770 N N . PRO A 1 101 ? -11.546 4.295 47.895 1.00 50.47 101 PRO A N 1
ATOM 771 C CA . PRO A 1 101 ? -12.638 4.624 48.793 1.00 50.47 101 PRO A CA 1
ATOM 772 C C . PRO A 1 101 ? -12.109 5.223 50.107 1.00 50.47 101 PRO A C 1
ATOM 774 O O . PRO A 1 101 ? -11.227 4.633 50.730 1.00 50.47 101 PRO A O 1
ATOM 777 N N . LEU A 1 102 ? -12.775 6.315 50.511 1.00 49.12 102 LEU A N 1
ATOM 778 C CA . LEU A 1 102 ? -12.746 7.064 51.784 1.00 49.12 102 LEU A CA 1
ATOM 779 C C . LEU A 1 102 ? -11.509 7.926 52.076 1.00 49.12 102 LEU A C 1
ATOM 781 O O . LEU A 1 102 ? -10.447 7.381 52.439 1.00 49.12 102 LEU A O 1
#

Secondary structure (DSSP, 8-state):
--HHHHHHHHHHHTTS---HHHHHHHHHHHHHHHHHHHHHHHHHHHHHHHHTT---SS-HHHHHHHHHHHHHHHHHHHHHHHHHHHHHHS------------